Protein AF-A0A821MUT9-F1 (afdb_monomer_lite)

Secondary structure (DSSP, 8-state):
-------------------HHHHHHHHHH-GGGGSHHHHHHH---HHHHHHHHHHHTS-SSS-TTHHHHHHHHHHHSSSTTPPPGGGG--

Radius of gyration: 21.19 Å; chains: 1; bounding box: 38×30×56 Å

Structure (mmCIF, N/CA/C/O backbone):
data_AF-A0A821MUT9-F1
#
_entry.id   AF-A0A821MUT9-F1
#
loop_
_atom_site.group_PDB
_atom_site.id
_atom_site.type_symbol
_atom_site.label_atom_id
_atom_site.label_alt_id
_atom_site.label_comp_id
_atom_site.label_asym_id
_atom_site.label_entity_id
_atom_site.label_seq_id
_atom_site.pdbx_PDB_ins_code
_atom_site.Cartn_x
_atom_site.Cartn_y
_atom_site.Cartn_z
_atom_site.occupancy
_atom_site.B_iso_or_equiv
_atom_site.auth_seq_id
_atom_site.auth_comp_id
_atom_site.auth_asym_id
_atom_site.auth_atom_id
_atom_site.pdbx_PDB_model_num
ATOM 1 N N . LEU A 1 1 ? -1.779 18.147 18.784 1.00 39.47 1 LEU A N 1
ATOM 2 C CA . LEU A 1 1 ? -1.083 16.847 18.930 1.00 39.47 1 LEU A CA 1
ATOM 3 C C . LEU A 1 1 ? -1.708 15.923 17.881 1.00 39.47 1 LEU A C 1
ATOM 5 O O . LEU A 1 1 ? -2.654 15.226 18.188 1.00 39.47 1 LEU A O 1
ATOM 9 N N . PHE A 1 2 ? -1.493 16.138 16.588 1.00 38.75 2 PHE A N 1
ATOM 10 C CA . PHE A 1 2 ? -0.258 15.914 15.840 1.00 38.75 2 PHE A CA 1
ATOM 11 C C . PHE A 1 2 ? -0.038 17.054 14.827 1.00 38.75 2 PHE A C 1
ATOM 13 O O . PHE A 1 2 ? -0.936 17.356 14.049 1.00 38.75 2 PHE A O 1
ATOM 20 N N . SER A 1 3 ? 1.131 17.702 14.872 1.00 35.44 3 SER A N 1
ATOM 21 C CA . SER A 1 3 ? 1.630 18.531 13.766 1.00 35.44 3 SER A CA 1
ATOM 22 C C . SER A 1 3 ? 2.315 17.568 12.811 1.00 35.44 3 SER A C 1
ATOM 24 O O . SER A 1 3 ? 3.272 16.904 13.209 1.00 35.44 3 SER A O 1
ATOM 26 N N . TYR A 1 4 ? 1.793 17.422 11.598 1.00 45.91 4 TYR A N 1
ATOM 27 C CA . TYR A 1 4 ? 2.594 16.860 10.523 1.00 45.91 4 TYR A CA 1
ATOM 28 C C . TYR A 1 4 ? 3.48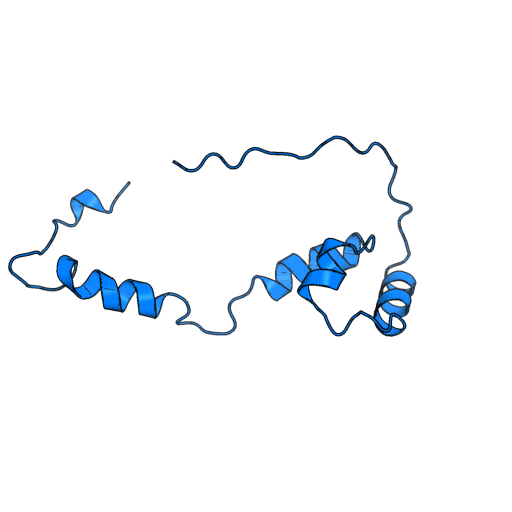8 17.996 10.053 1.00 45.91 4 TYR A C 1
ATOM 30 O O . TYR A 1 4 ? 3.036 18.887 9.341 1.00 45.91 4 TYR A O 1
ATOM 38 N N . ASP A 1 5 ? 4.729 18.006 10.529 1.00 40.84 5 ASP A N 1
ATOM 39 C CA . ASP A 1 5 ? 5.731 18.918 10.004 1.00 40.84 5 ASP A CA 1
ATOM 40 C C . ASP A 1 5 ? 5.923 18.575 8.522 1.00 40.84 5 ASP A C 1
ATOM 42 O O . ASP A 1 5 ? 6.431 17.505 8.175 1.00 40.84 5 ASP A O 1
ATOM 46 N N . ASP A 1 6 ? 5.460 19.469 7.647 1.00 47.78 6 ASP A N 1
ATOM 47 C CA . ASP A 1 6 ? 5.673 19.414 6.204 1.00 47.78 6 ASP A CA 1
ATOM 48 C C . ASP A 1 6 ? 7.169 19.585 5.910 1.00 47.78 6 ASP A C 1
ATOM 50 O O . ASP A 1 6 ? 7.661 20.653 5.544 1.00 47.78 6 ASP A O 1
ATOM 54 N N . VAL A 1 7 ? 7.928 18.500 6.052 1.00 46.38 7 VAL A N 1
ATOM 55 C CA . VAL A 1 7 ? 9.309 18.405 5.574 1.00 46.38 7 VAL A CA 1
ATOM 56 C C . VAL A 1 7 ? 9.290 18.059 4.082 1.00 46.38 7 VAL A C 1
ATOM 58 O O . VAL A 1 7 ? 9.866 17.069 3.642 1.00 46.38 7 VAL A O 1
ATOM 61 N N . TYR A 1 8 ? 8.647 18.897 3.268 1.00 50.78 8 TYR A N 1
ATOM 62 C CA . TYR A 1 8 ? 8.926 18.940 1.833 1.00 50.78 8 TYR A CA 1
ATOM 63 C C . TYR A 1 8 ? 10.019 19.975 1.597 1.00 50.78 8 TYR A C 1
ATOM 65 O O . TYR A 1 8 ? 9.790 21.111 1.185 1.00 50.78 8 TYR A O 1
ATOM 73 N N . ARG A 1 9 ? 11.251 19.551 1.902 1.00 42.28 9 ARG A N 1
ATOM 74 C CA . ARG A 1 9 ? 12.467 20.191 1.397 1.00 42.28 9 ARG A CA 1
ATOM 75 C C . ARG A 1 9 ? 12.330 20.352 -0.113 1.00 42.28 9 ARG A C 1
ATOM 77 O O . ARG A 1 9 ? 12.100 19.373 -0.822 1.00 42.28 9 ARG A O 1
ATOM 84 N N . GLY A 1 10 ? 12.498 21.586 -0.576 1.00 46.91 10 GLY A N 1
ATOM 85 C CA . GLY A 1 10 ? 12.526 21.915 -1.990 1.00 46.91 10 GLY A CA 1
ATOM 86 C C . GLY A 1 10 ? 13.513 21.035 -2.755 1.00 46.91 10 GLY A C 1
ATOM 87 O O . GLY A 1 10 ? 14.696 20.980 -2.427 1.00 46.91 10 GLY A O 1
ATOM 88 N N . TYR A 1 11 ? 13.003 20.389 -3.797 1.00 42.66 11 TYR A N 1
ATOM 89 C CA . TYR A 1 11 ? 13.778 19.938 -4.940 1.00 42.66 11 TYR A CA 1
ATOM 90 C C . TYR A 1 11 ? 13.168 20.609 -6.165 1.00 42.66 11 TYR A C 1
ATOM 92 O O . TYR A 1 11 ? 12.174 20.151 -6.722 1.00 42.66 11 TYR A O 1
ATOM 100 N N . SER A 1 12 ? 13.748 21.737 -6.560 1.00 50.72 12 SER A N 1
ATOM 101 C CA . SER A 1 12 ? 13.594 22.263 -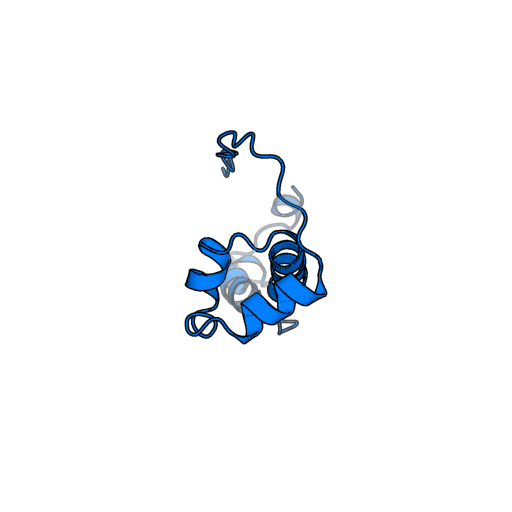7.910 1.00 50.72 12 SER A CA 1
ATOM 102 C C . SER A 1 12 ? 14.362 21.343 -8.860 1.00 50.72 12 SER A C 1
ATOM 104 O O . SER A 1 12 ? 15.553 21.539 -9.076 1.00 50.72 12 SER A O 1
ATOM 106 N N . ASN A 1 13 ? 13.686 20.324 -9.378 1.00 49.75 13 ASN A N 1
ATOM 107 C CA . ASN A 1 13 ? 14.078 19.568 -10.561 1.00 49.75 13 ASN A CA 1
ATOM 108 C C . ASN A 1 13 ? 12.784 19.391 -11.347 1.00 49.75 13 ASN A C 1
ATOM 110 O O . ASN A 1 13 ? 11.877 18.724 -10.850 1.00 49.75 13 ASN A O 1
ATOM 114 N N . ASP A 1 14 ? 12.660 20.016 -12.517 1.00 51.44 14 ASP A N 1
ATOM 115 C CA . ASP A 1 14 ? 11.544 19.710 -13.410 1.00 51.44 14 ASP A CA 1
ATOM 116 C C . ASP A 1 14 ? 11.534 18.189 -13.626 1.00 51.44 14 ASP A C 1
ATOM 118 O O . ASP A 1 14 ? 12.527 17.645 -14.123 1.00 51.44 14 ASP A O 1
ATOM 122 N N . PRO A 1 15 ? 10.486 17.464 -13.191 1.00 57.53 15 PRO A N 1
ATOM 123 C CA . PRO A 1 15 ? 10.473 16.025 -13.327 1.00 57.53 15 PRO A CA 1
ATOM 124 C C . PRO A 1 15 ? 10.401 15.742 -14.818 1.00 57.53 15 PRO A C 1
ATOM 126 O O . PRO A 1 15 ? 9.418 16.091 -15.470 1.00 57.53 15 PRO A O 1
ATOM 129 N N . MET A 1 16 ? 11.448 15.127 -15.363 1.00 58.25 16 MET A N 1
ATOM 130 C CA . MET A 1 16 ? 11.425 14.592 -16.714 1.00 58.25 16 MET A CA 1
ATOM 131 C C . MET A 1 16 ? 10.203 13.670 -16.794 1.00 58.25 16 MET A C 1
ATOM 133 O O . MET A 1 16 ? 10.159 12.619 -16.153 1.00 58.25 16 MET A O 1
ATOM 137 N N . VAL A 1 17 ? 9.144 14.135 -17.462 1.00 66.25 17 VAL A N 1
ATOM 138 C CA . VAL A 1 17 ? 7.859 13.439 -17.489 1.00 66.25 17 VAL A CA 1
ATOM 139 C C . VAL A 1 17 ? 8.041 12.226 -18.387 1.00 66.25 17 VAL A C 1
ATOM 141 O O . VAL A 1 17 ? 7.944 12.320 -19.609 1.00 66.25 17 VAL A O 1
ATOM 144 N N . LEU A 1 18 ? 8.368 11.091 -17.773 1.00 70.75 18 LEU A N 1
ATOM 145 C CA . LEU A 1 18 ? 8.452 9.817 -18.468 1.00 70.75 18 LEU A CA 1
ATOM 146 C C . LEU A 1 18 ? 7.075 9.451 -19.026 1.00 70.75 18 LEU A C 1
ATOM 148 O O . LEU A 1 18 ? 6.031 9.749 -18.438 1.00 70.75 18 LEU A O 1
ATOM 152 N N . ASN A 1 19 ? 7.079 8.810 -20.193 1.00 87.06 19 ASN A N 1
ATOM 153 C CA . ASN A 1 19 ? 5.865 8.259 -20.774 1.00 87.06 19 ASN A CA 1
ATOM 154 C C . ASN A 1 19 ? 5.347 7.146 -19.834 1.00 87.06 19 ASN A C 1
ATOM 156 O O . ASN A 1 19 ? 6.148 6.296 -19.430 1.00 87.06 19 ASN A O 1
ATOM 160 N N . PRO A 1 20 ? 4.041 7.097 -19.507 1.00 85.62 20 PRO A N 1
ATOM 161 C CA . PRO A 1 20 ? 3.468 6.061 -18.646 1.00 85.62 20 PRO A CA 1
ATOM 162 C C . PRO A 1 20 ? 3.889 4.627 -18.995 1.00 85.62 20 PRO A C 1
ATOM 164 O O . PRO A 1 20 ? 4.111 3.813 -18.102 1.00 85.62 20 PRO A O 1
ATOM 167 N N . VAL A 1 21 ? 4.038 4.317 -20.288 1.00 89.88 21 VAL A N 1
ATOM 168 C CA . VAL A 1 21 ? 4.466 2.983 -20.743 1.00 89.88 21 VAL A CA 1
ATOM 169 C C . VAL A 1 21 ? 5.910 2.699 -20.331 1.00 89.88 21 VAL A C 1
ATOM 171 O O . VAL A 1 21 ? 6.190 1.650 -19.762 1.00 89.88 21 VAL A O 1
ATOM 174 N N . THR A 1 22 ? 6.812 3.663 -20.530 1.00 89.69 22 THR A N 1
ATOM 175 C CA . THR A 1 22 ? 8.225 3.531 -20.136 1.00 89.69 22 THR A CA 1
ATOM 176 C C . THR A 1 22 ? 8.398 3.431 -18.620 1.00 89.69 22 THR A C 1
ATOM 178 O O . THR A 1 22 ? 9.242 2.681 -18.139 1.00 89.69 22 THR A O 1
ATOM 181 N N . GLU A 1 23 ? 7.565 4.138 -17.854 1.00 90.06 23 GLU A N 1
ATOM 182 C CA . GLU A 1 23 ? 7.5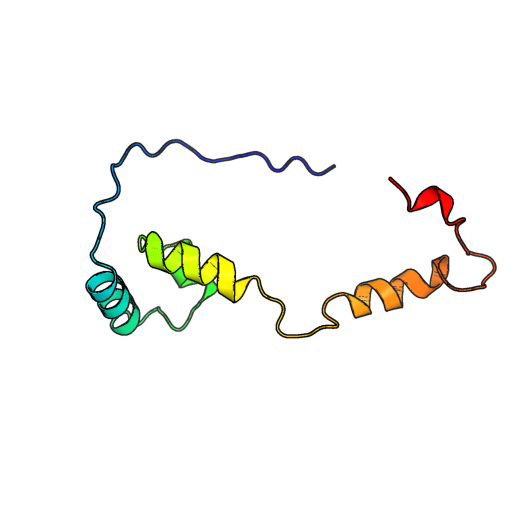59 4.079 -16.389 1.00 90.06 23 GLU A CA 1
ATOM 183 C C . GLU A 1 23 ? 7.115 2.695 -15.885 1.00 90.06 23 GLU A C 1
ATOM 185 O O . GLU A 1 23 ? 7.712 2.133 -14.964 1.00 90.06 23 GLU A O 1
ATOM 190 N N . LEU A 1 24 ? 6.102 2.109 -16.533 1.00 91.44 24 LEU A N 1
ATOM 191 C CA . LEU A 1 24 ? 5.622 0.763 -16.233 1.00 91.44 24 LEU A CA 1
ATOM 192 C C . LEU A 1 24 ? 6.656 -0.309 -16.598 1.00 91.44 24 LEU A C 1
ATOM 194 O O . LEU A 1 24 ? 6.886 -1.229 -15.816 1.00 91.44 24 LEU A O 1
ATOM 198 N N . GLU A 1 25 ? 7.295 -0.193 -17.760 1.00 93.50 25 GLU A N 1
ATOM 199 C CA . GLU A 1 25 ? 8.364 -1.106 -18.173 1.00 93.50 25 GLU A CA 1
ATOM 200 C C . GLU A 1 25 ? 9.555 -1.048 -17.211 1.00 93.50 25 GLU A C 1
ATOM 202 O O . GLU A 1 25 ? 10.076 -2.094 -16.822 1.00 93.50 25 GLU A O 1
ATOM 207 N N . ALA A 1 26 ? 9.954 0.147 -16.766 1.00 91.06 26 ALA A N 1
ATOM 208 C CA . ALA A 1 26 ? 11.000 0.307 -15.759 1.00 91.06 26 ALA A CA 1
ATOM 209 C C . ALA A 1 26 ? 10.631 -0.406 -14.447 1.00 91.06 26 ALA A C 1
ATOM 211 O O . ALA A 1 26 ? 11.436 -1.162 -13.907 1.00 91.06 26 ALA A O 1
ATOM 212 N N . TYR A 1 27 ? 9.388 -0.245 -13.980 1.00 92.31 27 TYR A N 1
ATOM 213 C CA . TYR A 1 27 ? 8.885 -0.952 -12.801 1.00 92.31 27 TYR A CA 1
ATOM 214 C C . TYR A 1 27 ? 8.912 -2.480 -12.961 1.00 92.31 27 TYR A C 1
ATOM 216 O O . TYR A 1 27 ? 9.381 -3.193 -12.074 1.00 92.31 27 TYR A O 1
ATOM 224 N N . LEU A 1 28 ? 8.424 -3.002 -14.091 1.00 92.88 28 LEU A N 1
ATOM 225 C CA . LEU A 1 28 ? 8.330 -4.444 -14.344 1.00 92.88 28 LEU A CA 1
ATOM 226 C C . LEU A 1 28 ? 9.691 -5.120 -14.534 1.00 92.88 28 LEU A C 1
ATOM 228 O O . LEU A 1 28 ? 9.804 -6.328 -14.315 1.00 92.88 28 LEU A O 1
ATOM 232 N N . ASN A 1 29 ? 10.717 -4.366 -14.918 1.00 92.44 29 ASN A N 1
ATOM 233 C CA . ASN A 1 29 ? 12.071 -4.880 -15.106 1.00 92.44 29 ASN A CA 1
ATOM 234 C C . ASN A 1 29 ? 12.963 -4.707 -13.869 1.00 92.44 29 ASN A C 1
ATOM 236 O O . ASN A 1 29 ? 14.025 -5.322 -13.805 1.00 92.44 29 ASN A O 1
ATOM 240 N N . ASP A 1 30 ? 12.535 -3.940 -12.863 1.00 90.12 30 ASP A N 1
ATOM 241 C CA . ASP A 1 30 ? 13.319 -3.743 -11.647 1.00 90.12 30 ASP A CA 1
ATOM 242 C C . ASP A 1 30 ? 13.280 -5.000 -10.745 1.00 90.12 30 ASP A C 1
ATOM 244 O O . ASP A 1 30 ? 12.188 -5.472 -10.389 1.00 90.12 30 ASP A O 1
ATOM 248 N N . PRO A 1 31 ? 14.436 -5.578 -10.364 1.00 88.56 31 PRO A N 1
ATOM 249 C CA . PRO A 1 31 ? 14.500 -6.761 -9.505 1.00 88.56 31 PRO A CA 1
ATOM 250 C C . PRO A 1 31 ? 14.137 -6.485 -8.037 1.00 88.56 31 PRO A C 1
ATOM 252 O O . PRO A 1 31 ? 13.806 -7.420 -7.312 1.00 88.56 31 PRO A O 1
ATOM 255 N N . ILE A 1 32 ? 14.169 -5.230 -7.577 1.00 87.94 32 ILE A N 1
ATOM 256 C CA . ILE A 1 32 ? 13.896 -4.839 -6.182 1.00 87.94 32 ILE A CA 1
ATOM 257 C C . ILE A 1 32 ? 12.392 -4.614 -5.950 1.00 87.94 32 ILE A C 1
ATOM 259 O O . ILE A 1 32 ? 11.939 -4.533 -4.807 1.00 87.94 32 ILE A O 1
ATOM 263 N N . ARG A 1 33 ? 11.574 -4.611 -7.015 1.00 87.31 33 ARG A N 1
ATOM 264 C CA . ARG A 1 33 ? 10.122 -4.346 -6.962 1.00 87.31 33 ARG A CA 1
ATOM 265 C C . ARG A 1 33 ? 9.329 -5.216 -5.979 1.00 87.31 33 ARG A C 1
ATOM 267 O O . ARG A 1 33 ? 8.225 -4.841 -5.591 1.00 87.31 33 ARG A O 1
ATOM 274 N N . PHE A 1 34 ? 9.860 -6.380 -5.594 1.00 88.12 34 PHE A N 1
ATOM 275 C CA . PHE A 1 34 ? 9.232 -7.289 -4.631 1.00 88.12 34 PHE A CA 1
ATOM 276 C C . PHE A 1 34 ? 9.191 -6.716 -3.210 1.00 88.12 34 PHE A C 1
ATOM 278 O O . PHE A 1 34 ? 8.264 -7.019 -2.459 1.00 88.12 34 PHE A O 1
ATOM 285 N N . ASN A 1 35 ? 10.152 -5.863 -2.836 1.00 90.25 35 ASN A N 1
ATOM 286 C CA . ASN A 1 35 ? 10.093 -5.138 -1.573 1.00 90.25 35 ASN A CA 1
ATOM 287 C C . ASN A 1 35 ? 9.309 -3.836 -1.761 1.00 90.25 35 ASN A C 1
ATOM 289 O O . ASN A 1 35 ? 9.883 -2.773 -1.986 1.00 90.25 35 ASN A O 1
ATOM 293 N N . PHE A 1 36 ? 7.981 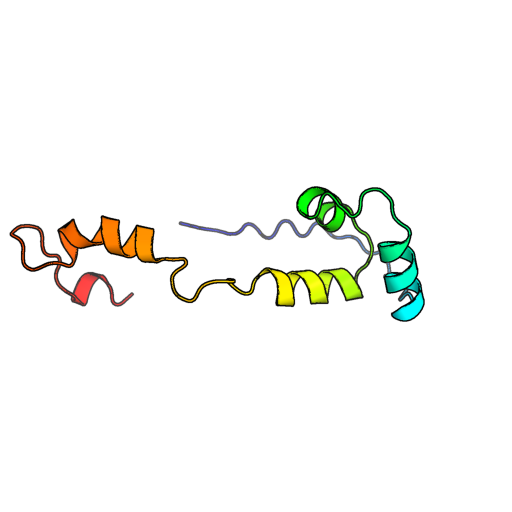-3.928 -1.665 1.00 87.81 36 PHE A N 1
ATOM 294 C CA . PHE A 1 36 ? 7.066 -2.821 -1.950 1.00 87.81 36 PHE A CA 1
ATOM 295 C C . PHE A 1 36 ? 7.428 -1.521 -1.209 1.00 87.81 36 PHE A C 1
ATOM 297 O O . PHE A 1 36 ? 7.541 -0.467 -1.832 1.00 87.81 36 PHE A O 1
ATOM 304 N N . SER A 1 37 ? 7.626 -1.586 0.112 1.00 86.50 37 SER A N 1
ATOM 305 C CA . SER A 1 37 ? 7.870 -0.391 0.935 1.00 86.50 37 SER A CA 1
ATOM 306 C C . SER A 1 37 ? 9.200 0.279 0.584 1.00 86.50 37 SER A C 1
ATOM 308 O O . SER A 1 37 ? 9.258 1.487 0.355 1.00 86.50 37 SER A O 1
ATOM 310 N N . GLU A 1 38 ? 10.269 -0.512 0.477 1.00 88.56 38 GLU A N 1
ATOM 311 C CA . GLU A 1 38 ? 11.595 0.005 0.133 1.00 88.56 38 GLU A CA 1
ATOM 312 C C . GLU A 1 38 ? 11.630 0.578 -1.288 1.00 88.56 38 GLU A C 1
ATOM 314 O O . GLU A 1 38 ? 12.181 1.661 -1.507 1.00 88.56 38 GLU A O 1
ATOM 319 N N . TYR A 1 39 ? 10.986 -0.115 -2.230 1.00 91.25 39 TYR A N 1
ATOM 320 C CA . TYR A 1 39 ? 10.920 0.278 -3.628 1.00 91.25 39 TYR A CA 1
ATOM 321 C C . TYR A 1 39 ? 10.237 1.639 -3.800 1.00 91.25 39 TYR A C 1
ATOM 323 O O . TYR A 1 39 ? 10.839 2.576 -4.322 1.00 91.25 39 TYR A O 1
ATOM 331 N N . TRP A 1 40 ? 9.002 1.798 -3.312 1.00 90.69 40 TRP A N 1
ATOM 332 C CA . TRP A 1 40 ? 8.241 3.037 -3.521 1.00 90.69 40 TRP A CA 1
ATOM 333 C C . TRP A 1 40 ? 8.783 4.227 -2.725 1.00 90.69 40 TRP A C 1
ATOM 335 O O . TRP A 1 40 ? 8.636 5.368 -3.172 1.00 90.69 40 TRP A O 1
ATOM 345 N N . CYS A 1 41 ? 9.459 3.993 -1.596 1.00 87.75 41 CYS A N 1
ATOM 346 C CA . CYS A 1 41 ? 10.163 5.049 -0.867 1.00 87.75 41 CYS A CA 1
ATOM 347 C C . CYS A 1 41 ? 11.287 5.673 -1.704 1.00 87.75 41 CYS A C 1
ATOM 349 O O . CYS A 1 41 ? 11.412 6.898 -1.726 1.00 87.75 41 CYS A O 1
ATOM 351 N N . ARG A 1 42 ? 12.068 4.850 -2.416 1.00 86.75 42 ARG A N 1
ATOM 352 C CA . ARG A 1 42 ? 13.234 5.291 -3.203 1.00 86.75 42 ARG A CA 1
ATOM 353 C C . ARG A 1 42 ? 12.942 5.543 -4.684 1.00 86.75 42 ARG A C 1
ATOM 355 O O . ARG A 1 42 ? 13.774 6.123 -5.366 1.00 86.75 42 ARG A O 1
ATOM 362 N N . SER A 1 43 ? 11.782 5.117 -5.176 1.00 87.44 43 SER A N 1
ATOM 363 C CA . SER A 1 43 ? 11.405 5.238 -6.583 1.00 87.44 43 SER A CA 1
ATOM 364 C C . SER A 1 43 ? 11.237 6.697 -7.026 1.00 87.44 43 SER A C 1
ATOM 366 O O . SER A 1 43 ? 10.562 7.488 -6.353 1.00 87.44 43 SER A O 1
ATOM 368 N N . GLU A 1 44 ? 11.800 7.004 -8.198 1.00 87.12 44 GLU A N 1
ATOM 369 C CA . GLU A 1 44 ? 11.661 8.271 -8.933 1.00 87.12 44 GLU A CA 1
ATOM 370 C C . GLU A 1 44 ? 10.483 8.253 -9.936 1.00 87.12 44 GLU A C 1
ATOM 372 O O . GLU A 1 44 ? 10.252 9.220 -10.662 1.00 87.12 44 GLU A O 1
ATOM 377 N N . LEU A 1 45 ? 9.706 7.160 -9.970 1.00 87.31 45 LEU A N 1
ATOM 378 C CA . LEU A 1 45 ? 8.555 6.970 -10.860 1.00 87.31 45 LEU A CA 1
ATOM 379 C C . LEU A 1 45 ? 7.355 7.808 -10.381 1.00 87.31 45 LEU A C 1
ATOM 381 O O . LEU A 1 45 ? 6.504 7.353 -9.615 1.00 87.31 45 LEU A O 1
ATOM 385 N N . ASN A 1 46 ? 7.311 9.078 -10.783 1.00 84.81 46 ASN A N 1
ATOM 386 C CA . ASN A 1 46 ? 6.384 10.068 -10.234 1.00 84.81 46 ASN A CA 1
ATOM 387 C C . ASN A 1 46 ? 4.895 9.809 -10.524 1.00 84.81 46 ASN A C 1
ATOM 389 O O . ASN A 1 46 ? 4.057 10.123 -9.670 1.00 84.81 46 ASN A O 1
ATOM 393 N N . GLN A 1 47 ? 4.519 9.294 -11.699 1.00 87.44 47 GLN A N 1
ATOM 394 C CA . GLN A 1 47 ? 3.100 9.084 -12.025 1.00 87.44 47 GLN A CA 1
ATOM 395 C C . GLN A 1 47 ? 2.593 7.778 -11.421 1.00 87.44 47 GLN A C 1
ATOM 397 O O . GLN A 1 47 ? 1.521 7.737 -10.809 1.00 87.44 47 GLN A O 1
ATOM 402 N N . LEU A 1 48 ? 3.396 6.725 -11.525 1.00 89.75 48 LEU A N 1
ATOM 403 C CA . LEU A 1 48 ? 3.084 5.411 -10.998 1.00 89.75 48 LEU A CA 1
ATOM 404 C C . LEU A 1 48 ? 3.061 5.430 -9.467 1.00 89.75 48 LEU A C 1
ATOM 406 O O . LEU A 1 48 ? 2.144 4.876 -8.868 1.00 89.75 48 LEU A O 1
ATOM 410 N N . LYS A 1 49 ? 3.962 6.178 -8.817 1.00 89.75 49 LYS A N 1
ATOM 411 C CA . LYS A 1 49 ? 3.944 6.382 -7.358 1.00 89.75 49 LYS A CA 1
ATOM 412 C C . LYS A 1 49 ? 2.659 7.057 -6.879 1.00 89.75 49 LYS A C 1
ATOM 414 O O . LYS A 1 49 ? 2.098 6.644 -5.866 1.00 89.75 49 LYS A O 1
ATOM 419 N N . LYS A 1 50 ? 2.130 8.043 -7.618 1.00 89.25 50 LYS A N 1
ATOM 420 C CA . LYS A 1 50 ? 0.822 8.653 -7.301 1.00 89.25 50 LYS A CA 1
ATOM 421 C C . LYS A 1 50 ? -0.308 7.625 -7.363 1.00 89.25 50 LYS A C 1
ATOM 423 O O . LYS A 1 50 ? -1.187 7.632 -6.501 1.00 89.25 50 LYS A O 1
ATOM 428 N N . LEU A 1 51 ? -0.286 6.742 -8.361 1.00 90.50 51 LEU A N 1
ATOM 429 C CA . LEU A 1 51 ? -1.273 5.672 -8.498 1.00 90.50 51 LEU A CA 1
ATOM 430 C C . LEU A 1 51 ? -1.152 4.649 -7.364 1.00 90.50 51 LEU A C 1
ATOM 432 O O . LEU A 1 51 ? -2.154 4.288 -6.755 1.00 90.50 51 LEU A O 1
ATOM 436 N N . VAL A 1 52 ? 0.069 4.251 -7.024 1.00 92.12 52 VAL A N 1
ATOM 437 C CA . VAL A 1 52 ? 0.345 3.301 -5.943 1.00 92.12 52 VAL A CA 1
ATOM 438 C C . VAL A 1 52 ? -0.108 3.838 -4.595 1.00 92.12 52 VAL A C 1
ATOM 440 O O . VAL A 1 52 ? -0.722 3.097 -3.838 1.00 92.12 52 VAL A O 1
ATOM 443 N N . VAL A 1 53 ? 0.118 5.119 -4.295 1.00 90.00 53 VAL A N 1
ATOM 444 C CA . VAL A 1 53 ? -0.387 5.725 -3.054 1.00 90.00 53 VAL A CA 1
ATOM 445 C C . VAL A 1 53 ? -1.914 5.678 -3.010 1.00 90.00 53 VAL A C 1
ATOM 447 O O . VAL A 1 53 ? -2.491 5.309 -1.989 1.00 90.00 53 VAL A O 1
ATOM 450 N N . ARG A 1 54 ? -2.592 6.002 -4.117 1.00 90.88 54 ARG A N 1
ATOM 451 C CA . ARG A 1 54 ? -4.062 5.965 -4.179 1.00 90.88 54 ARG A CA 1
ATOM 452 C C . ARG A 1 54 ? -4.621 4.556 -4.032 1.00 90.88 54 ARG A C 1
ATOM 454 O O . ARG A 1 54 ? -5.577 4.375 -3.296 1.00 90.88 54 ARG A O 1
ATOM 461 N N . VAL A 1 55 ? -4.045 3.576 -4.722 1.00 92.00 55 VAL A N 1
ATOM 462 C CA . VAL A 1 55 ? -4.549 2.195 -4.710 1.00 92.00 55 VAL A CA 1
ATOM 463 C C . VAL A 1 55 ? -4.133 1.473 -3.428 1.00 92.00 55 VAL A C 1
ATOM 465 O O . VAL A 1 55 ? -4.953 0.823 -2.794 1.00 92.00 55 VAL A O 1
ATOM 468 N N . GLY A 1 56 ? -2.878 1.621 -3.008 1.00 87.75 56 GLY A N 1
ATOM 469 C CA . GLY A 1 56 ? -2.317 0.953 -1.833 1.00 87.75 56 GLY A CA 1
ATOM 470 C C . GLY A 1 56 ? -2.789 1.517 -0.493 1.00 87.75 56 GLY A C 1
ATOM 471 O O . GLY A 1 56 ? -2.667 0.836 0.520 1.00 87.75 56 GLY A O 1
ATOM 472 N N . SER A 1 57 ? -3.345 2.732 -0.460 1.00 88.44 57 SER A N 1
ATOM 473 C CA . SER A 1 57 ? -3.992 3.261 0.752 1.00 88.44 57 SER A CA 1
ATOM 474 C C . SER A 1 57 ? -5.399 2.703 0.981 1.00 88.44 57 SER A C 1
ATOM 476 O O . SER A 1 57 ? -5.934 2.840 2.085 1.00 88.44 57 SER A O 1
ATOM 478 N N . VAL A 1 58 ? -5.996 2.049 -0.023 1.00 90.19 58 VAL A N 1
ATOM 479 C CA . VAL A 1 58 ? -7.299 1.400 0.127 1.00 90.19 58 VAL A CA 1
ATOM 480 C C . VAL A 1 58 ? -7.149 0.197 1.049 1.00 90.19 58 VAL A C 1
ATOM 482 O O . VAL A 1 58 ? -6.388 -0.732 0.786 1.00 90.19 58 VAL A O 1
ATOM 485 N N . GLN A 1 59 ? -7.897 0.213 2.150 1.00 90.06 59 GLN A N 1
ATOM 486 C CA . GLN A 1 59 ? -7.922 -0.898 3.091 1.00 90.06 59 GLN A CA 1
ATOM 487 C C . GLN A 1 59 ? -8.537 -2.125 2.416 1.00 90.06 59 GLN A C 1
ATOM 489 O O . GLN A 1 59 ? -9.638 -2.060 1.874 1.00 90.06 59 GLN A O 1
ATOM 494 N N . ALA A 1 60 ? -7.834 -3.257 2.474 1.00 90.25 60 ALA A N 1
ATOM 495 C CA . ALA A 1 60 ? -8.302 -4.507 1.873 1.00 90.25 60 ALA A CA 1
ATOM 496 C C . ALA A 1 60 ? -9.532 -5.097 2.589 1.00 90.25 60 ALA A C 1
ATOM 498 O O . ALA A 1 60 ? -10.238 -5.934 2.034 1.00 90.25 60 ALA A O 1
ATOM 499 N N . SER A 1 61 ? -9.775 -4.676 3.831 1.00 91.88 61 SER A N 1
ATOM 500 C CA . SER A 1 61 ? -10.897 -5.104 4.659 1.00 91.88 61 SER A CA 1
ATOM 501 C C . SER A 1 61 ? -11.796 -3.914 4.980 1.00 91.88 61 SER A C 1
ATOM 503 O O . SER A 1 61 ? -11.315 -2.791 5.121 1.00 91.88 61 SER A O 1
ATOM 505 N N . SER A 1 62 ? -13.092 -4.174 5.157 1.00 87.94 62 SER A N 1
ATOM 506 C CA . SER A 1 62 ? -14.058 -3.219 5.714 1.00 87.94 62 SER A CA 1
ATOM 507 C C . SER A 1 62 ? -13.932 -3.055 7.235 1.00 87.94 62 SER A C 1
ATOM 509 O O . SER A 1 62 ? -14.552 -2.166 7.810 1.00 87.94 62 SER A O 1
ATOM 511 N N . ALA A 1 63 ? -13.120 -3.894 7.884 1.00 88.56 63 ALA A N 1
ATOM 512 C CA . ALA A 1 63 ? -12.938 -3.981 9.331 1.00 88.56 63 ALA A CA 1
ATOM 513 C C . ALA A 1 63 ? -11.513 -3.622 9.842 1.00 88.56 63 ALA A C 1
ATOM 515 O O . ALA A 1 63 ? -11.055 -4.195 10.833 1.00 88.56 63 ALA A O 1
ATOM 516 N N . PRO A 1 64 ? -10.759 -2.680 9.235 1.00 83.25 64 PRO A N 1
ATOM 517 C CA . PRO A 1 64 ? -9.356 -2.443 9.601 1.00 83.25 64 PRO A CA 1
ATOM 518 C C . PRO A 1 64 ? -9.209 -1.839 11.008 1.00 83.25 64 PRO A C 1
ATOM 520 O O . PRO A 1 64 ? -8.171 -1.973 11.653 1.00 83.25 64 PRO A O 1
ATOM 523 N N . VAL A 1 65 ? -10.270 -1.198 11.502 1.00 85.44 65 VAL A N 1
ATOM 524 C CA . VAL A 1 65 ? -10.331 -0.501 12.793 1.00 85.44 65 VAL A CA 1
ATOM 525 C C . VAL A 1 65 ? -11.081 -1.288 13.875 1.00 85.44 65 VAL A C 1
ATOM 527 O O . VAL A 1 65 ? -11.184 -0.815 15.005 1.00 85.44 65 VAL A O 1
ATOM 530 N N . GLU A 1 66 ? -11.565 -2.505 13.595 1.00 85.69 66 GLU A N 1
ATOM 531 C CA . GLU A 1 66 ? -12.317 -3.310 14.577 1.00 85.69 66 GLU A CA 1
ATOM 532 C C . GLU A 1 66 ? -11.526 -3.602 15.853 1.00 85.69 66 GLU A C 1
ATOM 534 O O . GLU A 1 66 ? -12.102 -3.681 16.938 1.00 85.69 66 GLU A O 1
ATOM 539 N N . ARG A 1 67 ? -10.194 -3.697 15.762 1.00 87.81 67 ARG A N 1
ATOM 540 C CA . ARG A 1 67 ? -9.336 -3.835 16.945 1.00 87.81 67 ARG A CA 1
ATOM 541 C C . ARG A 1 67 ? -9.445 -2.620 17.867 1.00 87.81 67 ARG A C 1
ATOM 543 O O . ARG A 1 67 ? -9.520 -2.790 19.080 1.00 87.81 67 ARG A O 1
ATOM 550 N N . ILE A 1 68 ? -9.508 -1.413 17.304 1.00 86.44 68 ILE A N 1
ATOM 551 C CA . ILE A 1 68 ? -9.689 -0.176 18.073 1.00 86.44 68 ILE A CA 1
ATOM 552 C C . ILE A 1 68 ? -11.079 -0.173 18.711 1.00 86.44 68 ILE A C 1
ATOM 554 O O . ILE A 1 68 ? -11.190 0.075 19.909 1.00 86.44 68 ILE A O 1
ATOM 558 N N . PHE A 1 69 ? -12.124 -0.532 17.957 1.00 85.00 69 PHE A N 1
ATOM 559 C CA . PHE A 1 69 ? -13.485 -0.626 18.496 1.00 85.00 69 PHE A CA 1
ATOM 560 C C . PHE A 1 69 ? -13.618 -1.677 19.605 1.00 85.00 69 PHE A C 1
ATOM 562 O O . PHE A 1 69 ? -14.269 -1.424 20.617 1.00 85.00 69 PHE A O 1
ATOM 569 N N . SER A 1 70 ? -12.942 -2.817 19.466 1.00 86.19 70 SER A N 1
ATOM 570 C CA . SER A 1 70 ? -12.903 -3.867 20.487 1.00 86.19 70 SER A CA 1
ATOM 571 C C . SER A 1 70 ? -12.275 -3.357 21.786 1.00 86.19 70 SER A C 1
ATOM 573 O O . SER A 1 70 ? -12.837 -3.549 22.864 1.00 86.19 70 SER A O 1
ATOM 575 N N . CYS A 1 71 ? -11.147 -2.644 21.696 1.00 86.50 71 CYS A N 1
ATOM 576 C CA . CYS A 1 71 ? -10.509 -2.016 22.855 1.00 86.50 71 CYS A CA 1
ATOM 577 C C . CYS A 1 71 ? -11.377 -0.897 23.459 1.00 86.50 71 CYS A C 1
ATOM 579 O O . CYS A 1 71 ? -11.504 -0.797 24.680 1.00 86.50 71 CYS A O 1
ATOM 581 N N . ALA A 1 72 ? -12.022 -0.090 22.616 1.00 84.44 72 ALA A N 1
ATOM 582 C CA . ALA A 1 72 ? -12.905 0.993 23.039 1.00 84.44 72 ALA A CA 1
ATOM 583 C C . ALA A 1 72 ? -14.212 0.493 23.684 1.00 84.44 72 ALA A C 1
ATOM 585 O O . ALA A 1 72 ? -14.905 1.262 24.351 1.00 84.44 72 ALA A O 1
ATOM 586 N N . GLY A 1 73 ? -14.530 -0.801 23.579 1.00 82.25 73 GLY A N 1
ATOM 587 C CA . GLY A 1 73 ? -15.693 -1.408 24.224 1.00 82.25 73 GLY A CA 1
ATOM 588 C C . GLY A 1 73 ? -15.780 -1.140 25.733 1.00 82.25 73 GLY A C 1
ATOM 589 O O . GLY A 1 73 ? -16.883 -1.044 26.266 1.00 82.25 73 GLY A O 1
ATOM 590 N N . LEU A 1 74 ? -14.659 -0.934 26.433 1.00 79.44 74 LEU A N 1
ATOM 591 C CA . LEU A 1 74 ? -14.654 -0.589 27.864 1.00 79.44 74 LEU A CA 1
ATOM 592 C C . LEU A 1 74 ? -15.344 0.747 28.184 1.00 79.44 74 LEU A C 1
ATOM 594 O O . LEU A 1 74 ? -15.938 0.879 29.254 1.00 79.44 74 LEU A O 1
ATOM 598 N N . ILE A 1 75 ? -15.272 1.718 27.275 1.00 83.31 75 ILE A N 1
ATOM 599 C CA . ILE A 1 75 ? -15.812 3.075 27.458 1.00 83.31 75 ILE A CA 1
ATOM 600 C C . ILE A 1 75 ? -17.055 3.341 26.601 1.00 83.31 75 ILE A C 1
ATOM 602 O O . ILE A 1 75 ? -17.819 4.252 26.910 1.00 83.31 75 ILE A O 1
ATOM 606 N N . LEU A 1 76 ? -17.276 2.539 25.554 1.00 79.38 76 LEU A N 1
ATOM 607 C CA . LEU A 1 76 ? -18.435 2.652 24.664 1.00 79.38 76 LEU A CA 1
ATOM 608 C C . LEU A 1 76 ? -19.611 1.746 25.075 1.00 79.38 76 LEU A C 1
ATOM 610 O O . LEU A 1 76 ? -20.758 2.069 24.777 1.00 79.38 76 LEU A O 1
ATOM 614 N N . SER A 1 77 ? -19.367 0.622 25.763 1.00 79.88 77 SER A N 1
ATOM 615 C CA . SER A 1 77 ? -20.443 -0.284 26.206 1.00 79.88 77 SER A CA 1
ATOM 616 C C . SER A 1 77 ? -21.164 0.221 27.463 1.00 79.88 77 SER A C 1
ATOM 618 O O . SER A 1 77 ? -20.647 1.066 28.195 1.00 79.88 77 SER A O 1
ATOM 620 N N . SER A 1 78 ? -22.366 -0.304 27.747 1.00 69.62 78 SER A N 1
ATOM 621 C CA . SER A 1 78 ? -23.175 0.060 28.924 1.00 69.62 78 SER A CA 1
ATOM 622 C C . SER A 1 78 ? -22.590 -0.505 30.229 1.00 69.62 78 SER A C 1
ATOM 624 O O . SER A 1 78 ? -23.160 -1.381 30.881 1.00 69.62 78 SER A O 1
ATOM 626 N N . ARG A 1 79 ? -21.405 -0.026 30.599 1.00 70.94 79 ARG A N 1
ATOM 627 C CA . ARG A 1 79 ? -20.691 -0.356 31.833 1.00 70.94 79 ARG A CA 1
ATOM 628 C C . ARG A 1 79 ? -20.531 0.900 32.682 1.00 70.94 79 ARG A C 1
ATOM 630 O O . ARG A 1 79 ? -20.753 2.016 32.221 1.00 70.94 79 ARG A O 1
ATOM 637 N N . ARG A 1 80 ? -20.087 0.720 33.928 1.00 76.56 80 ARG A N 1
ATOM 638 C CA . ARG A 1 80 ? -19.817 1.816 34.878 1.00 76.56 80 ARG A CA 1
ATOM 639 C C . ARG A 1 80 ? -18.837 2.872 34.334 1.00 76.56 80 ARG A C 1
ATOM 641 O O . ARG A 1 80 ? -18.872 4.009 34.777 1.00 76.56 80 ARG A O 1
ATOM 648 N N . THR A 1 81 ? -17.981 2.492 33.390 1.00 79.75 81 THR A N 1
ATOM 649 C CA . THR A 1 81 ? -16.950 3.326 32.753 1.00 79.75 81 THR A CA 1
ATOM 650 C C . THR A 1 81 ? -17.412 4.013 31.465 1.00 79.75 81 THR A C 1
ATOM 652 O O . THR A 1 81 ? -16.574 4.542 30.738 1.00 79.75 81 THR A O 1
ATOM 655 N N . ARG A 1 82 ? -18.716 3.997 31.147 1.00 80.19 82 ARG A N 1
ATOM 656 C CA . ARG A 1 82 ? -19.236 4.616 29.922 1.00 80.19 82 ARG A CA 1
ATOM 657 C C . ARG A 1 82 ? -18.960 6.121 29.908 1.00 80.19 82 ARG A C 1
ATOM 659 O O . ARG A 1 82 ? -19.344 6.827 30.839 1.00 80.19 82 ARG A O 1
ATOM 666 N N . LEU A 1 83 ? -18.359 6.605 28.823 1.00 79.75 83 LEU A N 1
ATOM 667 C CA . LEU A 1 83 ? -18.212 8.037 28.561 1.00 79.75 83 LEU A CA 1
ATOM 668 C C . LEU A 1 83 ? -19.449 8.576 27.829 1.00 79.75 83 LEU A C 1
ATOM 670 O O . LEU A 1 83 ? -20.066 7.882 27.018 1.00 79.75 83 LEU A O 1
ATOM 674 N N . THR A 1 84 ? -19.837 9.812 28.133 1.00 77.56 84 THR A N 1
ATOM 675 C CA . THR A 1 84 ? -20.955 10.500 27.478 1.00 77.56 84 THR A CA 1
ATOM 676 C C . THR A 1 84 ? -20.609 10.856 26.034 1.00 77.56 84 THR A C 1
ATOM 678 O O . THR A 1 84 ? -19.518 11.335 25.745 1.00 77.56 84 THR A O 1
ATOM 681 N N . GLU A 1 85 ? -21.566 10.677 25.119 1.00 72.81 85 GLU A N 1
ATOM 682 C CA . GLU A 1 85 ? -21.370 10.867 23.668 1.00 72.81 85 GLU A CA 1
ATOM 683 C C . GLU A 1 85 ? -20.937 12.284 23.263 1.00 72.81 85 GLU A C 1
ATOM 685 O O . GLU A 1 85 ? -20.378 12.477 22.189 1.00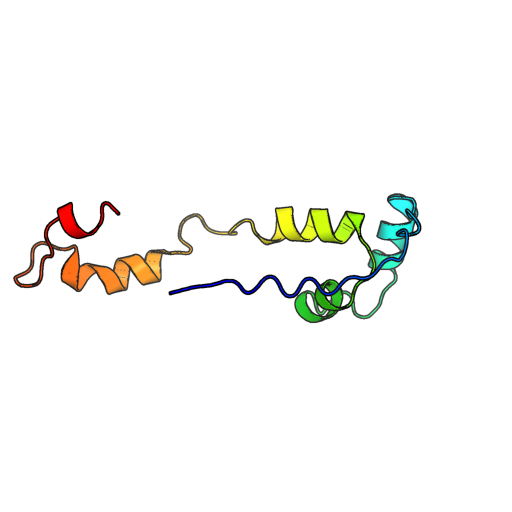 72.81 85 GLU A O 1
ATOM 690 N N . GLN A 1 86 ? -21.159 13.274 24.129 1.00 72.19 86 GLN A N 1
ATOM 691 C CA . GLN A 1 86 ? -20.718 14.655 23.921 1.00 72.19 86 GLN A CA 1
ATOM 692 C C . GLN A 1 86 ? -19.188 14.795 23.851 1.00 72.19 86 GLN A C 1
ATOM 694 O O . GLN A 1 86 ? -18.714 15.721 23.212 1.00 72.19 86 GLN A O 1
ATOM 699 N N . LEU A 1 87 ? -18.424 13.870 24.446 1.00 66.19 87 LEU A N 1
ATOM 700 C CA . LEU A 1 87 ? -16.954 13.881 24.430 1.00 66.19 87 LEU A CA 1
ATOM 701 C C . LEU A 1 87 ? -16.336 13.411 23.101 1.00 66.19 87 LEU A C 1
ATOM 703 O O . LEU A 1 87 ? -15.129 13.534 22.931 1.00 66.19 87 LEU A O 1
ATOM 707 N N . PHE A 1 88 ? -17.127 12.849 22.180 1.00 69.19 88 PHE A N 1
ATOM 708 C CA . PHE A 1 88 ? -16.636 12.265 20.921 1.00 69.19 88 PHE A CA 1
ATOM 709 C C . PHE A 1 88 ? -17.027 13.079 19.673 1.00 69.19 88 PHE A C 1
ATOM 711 O O . PHE A 1 88 ? -16.941 12.557 18.564 1.00 69.19 88 PHE A O 1
ATOM 718 N N . LYS A 1 89 ? -17.533 14.309 19.842 1.00 60.34 89 LYS A N 1
ATOM 719 C CA . LYS A 1 89 ? -18.099 15.134 18.756 1.00 60.34 89 LYS A CA 1
ATOM 720 C C . LYS A 1 89 ? -17.192 16.265 18.247 1.00 60.34 89 LYS A C 1
ATOM 722 O O . LYS A 1 89 ? -17.644 17.005 17.376 1.00 60.34 89 LYS A O 1
ATOM 727 N N . ASP A 1 90 ? -15.958 16.351 18.732 1.00 48.97 90 ASP A N 1
ATOM 728 C CA . ASP A 1 90 ? -14.941 17.316 18.284 1.00 48.97 90 ASP A CA 1
ATOM 729 C C . ASP A 1 90 ? -13.850 16.622 17.454 1.00 48.97 90 ASP A C 1
ATOM 731 O O . ASP A 1 90 ? -13.298 17.276 16.539 1.00 48.97 90 ASP A O 1
#

Foldseek 3Di:
DDDPPPPPDDDPDPLPDDDPV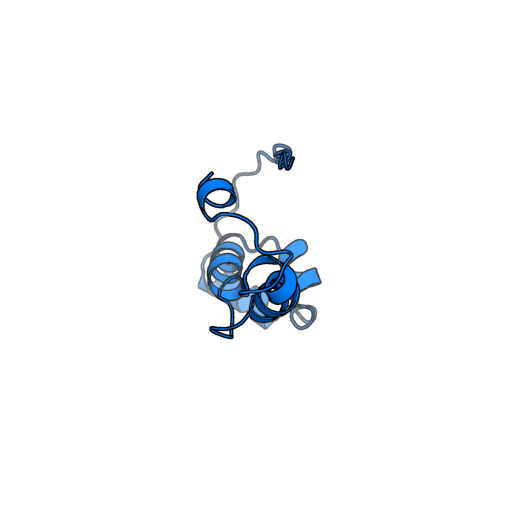VLVVVLVPDPCNVVPVVDLVPDSSVPVNVVCCVVVVDDPDPCPCVVVVVVCCQQCPPDPNHDDPVVVPD

pLDDT: mean 77.8, std 16.59, range [35.44, 93.5]

Sequence (90 aa):
LFSYDDVYRGYSNDPMVLNPVTELEAYLNDPIRFNFSEYWCRSELNQLKKLVVRVGSVQASSAPVERIFSCAGLILSSRRTRLTEQLFKD